Protein 3H4Q (pdb70)

InterPro domains:
  IPR000182 GNAT domain [PF00583] (25-141)
  IPR000182 GNAT domain [PS51186] (1-168)
  IPR016181 Acyl-CoA N-acyltransferase [SSF55729] (2-165)

CATH classification: 3.40.630.30

B-factor: mean 53.65, std 10.16, range [27.11, 105.78]

Solvent-accessible surface area: 7653 Å² total

Foldseek 3Di:
DWAFDEVCLVLQVVQVVQLVVVVPCVSVVVNVQSVVSQKIFDDDPNHTFKMWGKDLDDDPCVVVFDDPDDNVREMETEAITGHPVCRCRRVVRVVVVLVVCVVVVHFKYKYKPNRYRVVVSCVCVVQDWDFSVMTITMDGSD

Sequence (142 aa):
GIRLGKSDLLDQILNLVEEAKELKYPLLEHHFEEDIAKDYLYVLEENDKIYGFIVVDQDQAEWYDDIDWPVNREGAFVIHRRLTGSKEYKGAATEELFNYVIDVVKARGAEVILTDTFALNKPAQGLFAKFGFHKVPFYAYYKNLK

Nearest PDB structures (foldseek):
  3h4q-assembly1_A  TM=1.007E+00  e=2.105E-30  Staphylococcus aureus subsp. aureus Mu50
  2oh1-assembly3_C  TM=7.517E-01  e=1.996E-08  Listeria monocytogenes serotype 4b str. F2365
  2pc1-assembly1_A  TM=8.131E-01  e=5.475E-07  Streptococcus agalactiae 2603V/R
  3bln-assembly1_A-2  TM=7.276E-01  e=3.064E-06  Bacillus cereus ATCC 10987
  3qb8-assembly2_B  TM=6.497E-01  e=1.231E-05  Paramecium bursaria Chlorella virus 1

Radius of gyration: 14.59 Å; Cα contacts (8 Å, |Δi|>4): 229; chains: 1; bounding box: 38×43×33 Å

Organism: Staphylococcus aureus (strain Mu50 / ATCC 700699) (NCBI:txid158878)

Secondary structure (DSSP, 8-state):
--EE----HHHHHHHHHHHHH----HHHHHHHHHHTT-EEEEEETTEEEEEEEEESPPPGGGGGS--SS--TT-EEEEEEE--SS-TTHHHHHHHHHHHHHHHTT--EEEEEGGGS-GGGTHHHHHTT-EE----EEEEE--

Structure (mmCIF, N/CA/C/O backbone):
data_3H4Q
#
_entry.id   3H4Q
#
_cell.length_a   84.489
_cell.length_b   84.489
_cell.length_c   69.685
_cell.angle_alpha   90.000
_cell.angle_beta   90.000
_cell.angle_gamma   120.000
#
_symmetry.space_group_name_H-M   'P 31 2 1'
#
loop_
_entity.id
_entity.type
_entity.pdbx_description
1 polymer 'putative acetyltransferase'
2 non-polymer 'UNKNOWN LIGAND'
3 non-polymer 3,6,9,12,15,18-HEXAOXAICOSANE-1,20-DIOL
4 water water
#
loop_
_atom_site.group_PDB
_atom_site.id
_atom_site.type_symbol
_atom_site.label_atom_id
_atom_site.label_alt_id
_atom_site.label_comp_id
_atom_site.label_asym_id
_atom_site.label_entity_id
_atom_site.label_seq_id
_atom_site.pdbx_PDB_ins_code
_atom_site.Cartn_x
_atom_site.Cartn_y
_atom_site.Cartn_z
_atom_site.occupancy
_atom_site.B_iso_or_equiv
_atom_site.auth_seq_id
_atom_site.auth_comp_id
_atom_site.auth_asym_id
_atom_site.auth_atom_id
_atom_site.pdbx_PDB_model_num
ATOM 1 N N . GLY A 1 19 ? 60.105 37.226 1.650 1.00 77.29 0 GLY A N 1
ATOM 2 C CA . GLY A 1 19 ? 60.160 38.694 1.903 1.00 77.39 0 GLY A CA 1
ATOM 3 C C . GLY A 1 19 ? 59.656 39.026 3.293 1.00 76.31 0 GLY A C 1
ATOM 4 O O . GLY A 1 19 ? 60.405 39.569 4.113 1.00 79.87 0 GLY A O 1
ATOM 21 N N . ILE A 1 21 ? 58.396 36.703 5.433 1.00 59.18 2 ILE A N 1
ATOM 22 C CA . ILE A 1 21 ? 58.422 35.494 6.158 1.00 52.43 2 ILE A CA 1
ATOM 23 C C . ILE A 1 21 ? 59.504 35.846 7.193 1.00 50.18 2 ILE A C 1
ATOM 24 O O . ILE A 1 21 ? 60.455 36.551 6.887 1.00 47.60 2 ILE A O 1
ATOM 29 N N . ARG A 1 22 ? 59.303 35.502 8.457 1.00 48.25 3 ARG A N 1
ATOM 30 C CA . ARG A 1 22 ? 60.340 35.758 9.431 1.00 45.34 3 ARG A CA 1
ATOM 31 C C . ARG A 1 22 ? 60.226 34.701 10.486 1.00 47.73 3 ARG A C 1
ATOM 32 O O . ARG A 1 22 ? 59.265 33.953 10.479 1.00 50.26 3 ARG A O 1
ATOM 40 N N . LEU A 1 23 ? 61.192 34.627 11.394 1.00 48.26 4 LEU A N 1
ATOM 41 C CA . LEU A 1 23 ? 61.059 33.691 12.493 1.00 48.97 4 LEU A CA 1
ATOM 42 C C . LEU A 1 23 ? 59.929 34.176 13.409 1.00 50.40 4 LEU A C 1
ATOM 43 O O . LEU A 1 23 ? 59.767 35.393 13.656 1.00 47.59 4 LEU A O 1
ATOM 48 N N . GLY A 1 24 ? 59.195 33.207 13.945 1.00 50.86 5 GLY A N 1
ATOM 49 C CA . GLY A 1 24 ? 58.147 33.477 14.898 1.00 50.59 5 GLY A CA 1
ATOM 50 C C . GLY A 1 24 ? 58.794 33.832 16.213 1.00 50.90 5 GLY A C 1
ATOM 51 O O . GLY A 1 24 ? 59.912 33.432 16.492 1.00 54.22 5 GLY A O 1
ATOM 52 N N . LYS A 1 25 ? 58.074 34.593 17.013 1.00 51.23 6 LYS A N 1
ATOM 53 C CA . LYS A 1 25 ? 58.527 35.025 18.297 1.00 53.27 6 LYS A CA 1
ATOM 54 C C . LYS A 1 25 ? 57.436 34.664 19.294 1.00 52.30 6 LYS A C 1
ATOM 55 O O . LYS A 1 25 ? 56.327 34.283 18.919 1.00 53.91 6 LYS A O 1
ATOM 69 N N . SER A 1 27 ? 55.739 36.597 21.055 1.00 47.73 8 SER A N 1
ATOM 70 C CA . SER A 1 27 ? 54.620 37.526 20.887 1.00 46.62 8 SER A CA 1
ATOM 71 C C . SER A 1 27 ? 53.667 37.137 19.753 1.00 44.88 8 SER A C 1
ATOM 72 O O . SER A 1 27 ? 52.607 37.726 19.619 1.00 44.29 8 SER A O 1
ATOM 75 N N . ASP A 1 28 ? 54.064 36.186 18.909 1.00 43.48 9 ASP A N 1
ATOM 76 C CA . ASP A 1 28 ? 53.200 35.682 17.847 1.00 43.07 9 ASP A CA 1
ATOM 77 C C . ASP A 1 28 ? 52.361 34.449 18.258 1.00 43.04 9 ASP A C 1
ATOM 78 O O . ASP A 1 28 ? 51.506 34.009 17.469 1.00 43.48 9 ASP A O 1
ATOM 83 N N . LEU A 1 29 ? 52.585 33.921 19.470 1.00 40.95 10 LEU A N 1
ATOM 84 C CA A LEU A 1 29 ? 51.951 32.678 19.919 0.50 40.25 10 LEU A CA 1
ATOM 85 C CA B LEU A 1 29 ? 51.939 32.668 19.890 0.50 41.72 10 LEU A CA 1
ATOM 86 C C . LEU A 1 29 ? 50.423 32.662 19.867 1.00 40.53 10 LEU A C 1
ATOM 87 O O . LEU A 1 29 ? 49.823 31.709 19.389 1.00 42.17 10 LEU A O 1
ATOM 96 N N . ASP A 1 30 ? 49.800 33.707 20.367 1.00 40.38 11 ASP A N 1
ATOM 97 C CA . ASP A 1 30 ? 48.350 33.754 20.342 1.00 40.44 11 ASP A CA 1
ATOM 98 C C . ASP A 1 30 ? 47.822 33.629 18.905 1.00 41.19 11 ASP A C 1
ATOM 99 O O . ASP A 1 30 ? 46.860 32.927 18.670 1.00 40.85 11 ASP A O 1
ATOM 104 N N . GLN A 1 31 ? 48.477 34.262 17.939 1.00 42.89 12 GLN A N 1
ATOM 105 C CA . GLN A 1 31 ? 48.033 34.148 16.558 1.00 44.06 12 GLN A CA 1
ATOM 106 C C . GLN A 1 31 ? 48.326 32.748 16.024 1.00 45.19 12 GLN A C 1
ATOM 107 O O . GLN A 1 31 ? 47.492 32.145 15.357 1.00 45.50 12 GLN A O 1
ATOM 113 N N . ILE A 1 32 ? 49.495 32.218 16.353 1.00 46.03 13 ILE A N 1
ATOM 114 C CA . ILE A 1 32 ? 49.847 30.866 15.927 1.00 45.60 13 ILE A CA 1
ATOM 115 C C . ILE A 1 32 ? 48.783 29.871 16.427 1.00 44.81 13 ILE A C 1
ATOM 116 O O . ILE A 1 32 ? 48.248 29.074 15.652 1.00 40.26 13 ILE A O 1
ATOM 121 N N . LEU A 1 33 ? 48.454 29.956 17.717 1.00 43.96 14 LEU A N 1
ATOM 122 C CA . LEU A 1 33 ? 47.447 29.073 18.289 1.00 43.77 14 LEU A CA 1
ATOM 123 C C . LEU A 1 33 ? 46.084 29.235 17.620 1.00 43.72 14 LEU A C 1
ATOM 124 O O . LEU A 1 33 ? 45.422 28.242 17.326 1.00 45.32 14 LEU A O 1
ATOM 129 N N . ASN A 1 34 ? 45.673 30.470 17.356 1.00 41.90 15 ASN A N 1
ATOM 130 C CA . ASN A 1 34 ? 44.385 30.701 16.714 1.00 40.65 15 ASN A CA 1
ATOM 131 C C . ASN A 1 34 ? 44.353 30.134 15.282 1.00 40.36 15 ASN A C 1
ATOM 132 O O . ASN A 1 34 ? 43.308 29.754 14.802 1.00 39.29 15 ASN A O 1
ATOM 137 N N . LEU A 1 35 ? 45.492 30.069 14.601 1.00 42.04 16 LEU A N 1
ATOM 138 C CA . LEU A 1 35 ? 45.527 29.448 13.266 1.00 42.96 16 LEU A CA 1
ATOM 139 C C . LEU A 1 35 ? 45.314 27.930 13.383 1.00 45.76 16 LEU A C 1
ATOM 140 O O . LEU A 1 35 ? 44.617 27.328 12.564 1.00 44.01 16 LEU A O 1
ATOM 145 N N . VAL A 1 36 ? 45.921 27.328 14.404 1.00 49.11 17 VAL A N 1
ATOM 146 C CA . VAL A 1 36 ? 45.741 25.909 14.668 1.00 50.76 17 VAL A CA 1
ATOM 147 C C . VAL A 1 36 ? 44.269 25.616 14.936 1.00 52.00 17 VAL A C 1
ATOM 148 O O . VAL A 1 36 ? 43.685 24.762 14.277 1.00 53.76 17 VAL A O 1
ATOM 152 N N . GLU A 1 37 ? 43.667 26.341 15.871 1.00 52.66 18 GLU A N 1
ATOM 153 C CA . GLU A 1 37 ? 42.263 26.130 16.193 1.00 55.12 18 GLU A CA 1
ATOM 154 C C . GLU A 1 37 ? 41.337 26.418 15.005 1.00 57.06 18 GLU A C 1
ATOM 155 O O . GLU A 1 37 ? 40.282 25.792 14.874 1.00 58.49 18 GLU A O 1
ATOM 158 N N . GLU A 1 38 ? 41.717 27.359 14.149 1.00 59.45 19 GLU A N 1
ATOM 159 C CA . GLU A 1 38 ? 40.939 27.668 12.953 1.00 61.11 19 GLU A CA 1
ATOM 160 C C . GLU A 1 38 ? 40.972 26.438 12.028 1.00 62.07 19 GLU A C 1
ATOM 161 O O . GLU A 1 38 ? 39.939 26.048 11.463 1.00 63.41 19 GLU A O 1
ATOM 167 N N . ALA A 1 39 ? 42.147 25.817 11.913 1.00 61.89 20 ALA A N 1
ATOM 168 C CA . ALA A 1 39 ? 42.330 24.594 11.131 1.00 62.57 20 ALA A CA 1
ATOM 169 C C . ALA A 1 39 ? 41.464 23.457 11.681 1.00 64.68 20 ALA A C 1
ATOM 170 O O . ALA A 1 39 ? 40.753 22.786 10.928 1.00 64.76 20 ALA A O 1
ATOM 172 N N . LYS A 1 40 ? 41.532 23.250 12.995 1.00 66.62 21 LYS A N 1
ATOM 173 C CA . LYS A 1 40 ? 40.731 22.228 13.662 1.00 68.70 21 LYS A CA 1
ATOM 174 C C . LYS A 1 40 ? 39.224 22.435 13.418 1.00 69.82 21 LYS A C 1
ATOM 175 O O . LYS A 1 40 ? 38.511 21.476 13.108 1.00 69.75 21 LYS A O 1
ATOM 179 N N . GLU A 1 41 ? 38.750 23.679 13.543 1.00 71.73 22 GLU A N 1
ATOM 180 C CA . GLU A 1 41 ? 37.330 23.999 13.325 1.00 73.07 22 GLU A CA 1
ATOM 181 C C . GLU A 1 41 ? 36.884 23.717 11.885 1.00 77.19 22 GLU A C 1
ATOM 182 O O . GLU A 1 41 ? 35.717 23.416 11.651 1.00 77.28 22 GLU A O 1
ATOM 185 N N . LEU A 1 42 ? 37.808 23.816 10.931 1.00 82.24 23 LEU A N 1
ATOM 186 C CA . LEU A 1 42 ? 37.516 23.506 9.527 1.00 85.99 23 LEU A CA 1
ATOM 187 C C . LEU A 1 42 ? 37.318 21.988 9.366 1.00 88.12 23 LEU A C 1
ATOM 188 O O . LEU A 1 42 ? 36.519 21.552 8.539 1.00 88.79 23 LEU A O 1
ATOM 201 N N . LYS A 1 44 ? 35.989 19.807 11.607 1.00 90.09 25 LYS A N 1
ATOM 202 C CA . LYS A 1 44 ? 35.102 19.353 12.685 1.00 89.77 25 LYS A CA 1
ATOM 203 C C . LYS A 1 44 ? 33.780 20.111 12.674 1.00 88.66 25 LYS A C 1
ATOM 204 O O . LYS A 1 44 ? 32.989 19.984 11.744 1.00 87.71 25 LYS A O 1
ATOM 206 N N . TYR A 1 55 ? 46.429 21.797 24.630 1.00 86.33 36 TYR A N 1
ATOM 207 C CA . TYR A 1 55 ? 47.010 21.257 25.856 1.00 85.63 36 TYR A CA 1
ATOM 208 C C . TYR A 1 55 ? 48.534 21.130 25.753 1.00 86.07 36 TYR A C 1
ATOM 209 O O . TYR A 1 55 ? 49.263 21.951 26.317 1.00 86.87 36 TYR A O 1
ATOM 210 N N . PRO A 1 56 ? 49.015 20.110 25.009 1.00 84.88 37 PRO A N 1
ATOM 211 C CA . PRO A 1 56 ? 50.446 19.833 24.858 1.00 83.25 37 PRO A CA 1
ATOM 212 C C . PRO A 1 56 ? 51.140 20.587 23.721 1.00 80.32 37 PRO A C 1
ATOM 213 O O . PRO A 1 56 ? 52.369 20.699 23.730 1.00 80.49 37 PRO A O 1
ATOM 217 N N . LEU A 1 57 ? 50.378 21.085 22.751 1.00 76.81 38 LEU A N 1
ATOM 218 C CA . LEU A 1 57 ? 50.979 21.766 21.607 1.00 74.87 38 LEU A CA 1
ATOM 219 C C . LEU A 1 57 ? 51.517 23.171 21.936 1.00 71.70 38 LEU A C 1
ATOM 220 O O . LEU A 1 57 ? 52.423 23.646 21.265 1.00 71.14 38 LEU A O 1
ATOM 225 N N . LEU A 1 58 ? 50.978 23.825 22.960 1.00 68.52 39 LEU A N 1
ATOM 226 C CA . LEU A 1 58 ? 51.472 25.145 23.350 1.00 65.87 39 LEU A CA 1
ATOM 227 C C . LEU A 1 58 ? 52.934 24.992 23.787 1.00 63.94 39 LEU A C 1
ATOM 228 O O . LEU A 1 58 ? 53.805 25.760 23.352 1.00 62.72 39 LEU A O 1
ATOM 233 N N . GLU A 1 59 ? 53.180 23.996 24.646 1.00 61.45 40 GLU A N 1
ATOM 234 C CA . GLU A 1 59 ? 54.522 23.671 25.130 1.00 58.25 40 GLU A CA 1
ATOM 235 C C . GLU A 1 59 ? 55.489 23.374 23.968 1.00 58.15 40 GLU A C 1
ATOM 236 O O . GLU A 1 59 ? 56.619 23.862 23.981 1.00 58.32 40 GLU A O 1
ATOM 238 N N . HIS A 1 60 ? 55.051 22.604 22.967 1.00 56.59 41 HIS A N 1
ATOM 239 C CA A HIS A 1 60 ? 55.914 22.270 21.836 0.50 56.69 41 HIS A CA 1
ATOM 240 C CA B HIS A 1 60 ? 55.912 22.275 21.832 0.50 56.30 41 HIS A CA 1
ATOM 241 C C . HIS A 1 60 ? 56.160 23.485 20.924 1.00 56.02 41 HIS A C 1
ATOM 242 O O . HIS A 1 60 ? 57.227 23.576 20.311 1.00 56.28 41 HIS A O 1
ATOM 255 N N . PHE A 1 61 ? 55.180 24.401 20.814 1.00 54.08 42 PHE A N 1
ATOM 256 C CA . PHE A 1 61 ? 55.355 25.611 19.977 1.00 54.14 42 PHE A CA 1
ATOM 257 C C . PHE A 1 61 ? 56.355 26.537 20.640 1.00 52.19 42 PHE A C 1
ATOM 258 O O . PHE A 1 61 ? 57.196 27.116 19.965 1.00 49.70 42 PHE A O 1
ATOM 266 N N . GLU A 1 62 ? 56.234 26.699 21.952 1.00 51.59 43 GLU A N 1
ATOM 267 C CA . GLU A 1 62 ? 57.178 27.522 22.700 1.00 53.74 43 GLU A CA 1
ATOM 268 C C . GLU A 1 62 ? 58.604 27.027 22.478 1.00 53.87 43 GLU A C 1
ATOM 269 O O . GLU A 1 62 ? 59.519 27.823 22.311 1.00 54.14 43 GLU A O 1
ATOM 275 N N . GLU A 1 63 ? 58.780 25.711 22.476 1.00 54.23 44 GLU A N 1
ATOM 276 C CA . GLU A 1 63 ? 60.087 25.110 22.245 1.00 54.53 44 GLU A CA 1
ATOM 277 C C . GLU A 1 63 ? 60.576 25.376 20.836 1.00 51.76 44 GLU A C 1
ATOM 278 O O . GLU A 1 63 ? 61.735 25.711 20.652 1.00 51.72 44 GLU A O 1
ATOM 284 N N . ASP A 1 64 ? 59.695 25.245 19.852 1.00 49.46 45 ASP A N 1
ATOM 285 C CA . ASP A 1 64 ? 60.079 25.506 18.469 1.00 49.94 45 ASP A CA 1
ATOM 286 C C . ASP A 1 64 ? 60.559 26.950 18.299 1.00 50.53 45 ASP A C 1
ATOM 287 O O . ASP A 1 64 ? 61.538 27.214 17.598 1.00 53.05 45 ASP A O 1
ATOM 292 N N . ILE A 1 65 ? 59.849 27.877 18.930 1.00 50.42 46 ILE A N 1
ATOM 293 C CA . ILE A 1 65 ? 60.184 29.291 18.895 1.00 49.57 46 ILE A CA 1
ATOM 294 C C . ILE A 1 65 ? 61.498 29.572 19.622 1.00 47.66 46 ILE A C 1
ATOM 295 O O . ILE A 1 65 ? 62.310 30.383 19.165 1.00 49.37 46 ILE A O 1
ATOM 300 N N . ALA A 1 66 ? 61.739 28.877 20.727 1.00 44.27 47 ALA A N 1
ATOM 301 C CA . ALA A 1 66 ? 62.977 29.078 21.493 1.00 42.42 47 ALA A CA 1
ATOM 302 C C . ALA A 1 66 ? 64.181 28.598 20.691 1.00 41.69 47 ALA A C 1
ATOM 303 O O . ALA A 1 66 ? 65.292 29.102 20.877 1.00 44.32 47 ALA A O 1
ATOM 305 N N . LYS A 1 67 ? 63.954 27.620 19.822 1.00 39.48 48 LYS A N 1
ATOM 306 C CA . LYS A 1 67 ? 64.994 27.050 19.003 1.00 42.38 48 LYS A CA 1
ATOM 307 C C . LYS A 1 67 ? 65.056 27.697 17.617 1.00 41.86 48 LYS A C 1
ATOM 308 O O . LYS A 1 67 ? 65.802 27.249 16.778 1.00 41.64 48 LYS A O 1
ATOM 314 N N . ASP A 1 68 ? 64.287 28.749 17.372 1.00 40.76 49 ASP A N 1
ATOM 315 C CA . ASP A 1 68 ? 64.226 29.357 16.048 1.00 41.50 49 ASP A CA 1
ATOM 316 C C . ASP A 1 68 ? 64.000 28.323 14.955 1.00 42.76 49 ASP A C 1
ATOM 317 O O . ASP A 1 68 ? 64.731 28.284 13.965 1.00 44.00 49 ASP A O 1
ATOM 322 N N . TYR A 1 69 ? 62.994 27.478 15.140 1.00 45.21 50 TYR A N 1
ATOM 323 C CA . TYR A 1 69 ? 62.634 26.494 14.117 1.00 46.15 50 TYR A CA 1
ATOM 324 C C . TYR A 1 69 ? 61.291 26.823 13.477 1.00 46.57 50 TYR A C 1
ATOM 325 O O . TYR A 1 69 ? 60.832 26.071 12.604 1.00 46.54 50 TYR A O 1
ATOM 334 N N . LEU A 1 70 ? 60.654 27.918 13.898 1.00 45.38 51 LEU A N 1
ATOM 335 C CA . LEU A 1 70 ? 59.321 28.251 13.408 1.00 45.59 51 LEU A CA 1
ATOM 336 C C . LEU A 1 70 ? 59.336 29.568 12.656 1.00 44.73 51 LEU A C 1
ATOM 337 O O . LEU A 1 70 ? 59.846 30.549 13.150 1.00 45.68 51 LEU A O 1
ATOM 342 N N . TYR A 1 71 ? 58.821 29.569 11.436 1.00 46.47 52 TYR A N 1
ATOM 343 C CA . TYR A 1 71 ? 58.699 30.793 10.642 1.00 46.21 52 TYR A CA 1
ATOM 344 C C . TYR A 1 71 ? 57.227 31.143 10.520 1.00 46.14 52 TYR A C 1
ATOM 345 O O . TYR A 1 71 ? 56.372 30.230 10.513 1.00 45.31 52 TYR A O 1
ATOM 354 N N . VAL A 1 72 ? 56.947 32.441 10.374 1.00 44.85 53 VAL A N 1
ATOM 355 C CA . VAL A 1 72 ? 55.595 32.963 10.184 1.00 45.33 53 VAL A CA 1
ATOM 356 C C . VAL A 1 72 ? 55.552 33.850 8.948 1.00 47.02 53 VAL A C 1
ATOM 357 O O . VAL A 1 72 ? 56.586 34.400 8.545 1.00 48.08 53 VAL A O 1
ATOM 361 N N . LEU A 1 73 ? 54.377 33.951 8.317 1.00 46.76 54 LEU A N 1
ATOM 362 C CA . LEU A 1 73 ? 54.187 34.880 7.193 1.00 46.30 54 LEU A CA 1
ATOM 363 C C . LEU A 1 73 ? 53.271 35.934 7.797 1.00 47.13 54 LEU A C 1
ATOM 364 O O . LEU A 1 73 ? 52.212 35.611 8.333 1.00 47.23 54 LEU A O 1
ATOM 369 N N . GLU A 1 74 ? 53.704 37.182 7.740 1.00 49.33 55 GLU A N 1
ATOM 370 C CA . GLU A 1 74 ? 53.028 38.275 8.406 1.00 51.65 55 GLU A CA 1
ATOM 371 C C . GLU A 1 74 ? 52.910 39.519 7.536 1.00 54.86 55 GLU A C 1
ATOM 372 O O . GLU A 1 74 ? 53.895 39.936 6.954 1.00 55.63 55 GLU A O 1
ATOM 378 N N . GLU A 1 75 ? 51.716 40.111 7.463 1.00 58.16 56 GLU A N 1
ATOM 379 C CA . GLU A 1 75 ? 51.510 41.418 6.818 1.00 60.02 56 GLU A CA 1
ATOM 380 C C . GLU A 1 75 ? 50.807 42.251 7.886 1.00 61.77 56 GLU A C 1
ATOM 381 O O . GLU A 1 75 ? 49.992 41.712 8.645 1.00 62.16 56 GLU A O 1
ATOM 384 N N . ASN A 1 76 ? 51.120 43.547 7.951 1.00 62.99 57 ASN A N 1
ATOM 385 C CA . ASN A 1 76 ? 50.606 44.418 9.022 1.00 63.03 57 ASN A CA 1
ATOM 386 C C . ASN A 1 76 ? 51.117 43.694 10.252 1.00 62.59 57 ASN A C 1
ATOM 387 O O . ASN A 1 76 ? 52.182 43.086 10.176 1.00 64.86 57 ASN A O 1
ATOM 389 N N . ASP A 1 77 ? 50.408 43.703 11.372 1.00 60.85 58 ASP A N 1
ATOM 390 C CA . ASP A 1 77 ? 50.889 42.892 12.498 1.00 58.86 58 ASP A CA 1
ATOM 391 C C . ASP A 1 77 ? 50.322 41.448 12.446 1.00 57.72 58 ASP A C 1
ATOM 392 O O . ASP A 1 77 ? 50.680 40.620 13.287 1.00 57.31 58 ASP A O 1
ATOM 394 N N . LYS A 1 78 ? 49.508 41.142 11.425 1.00 54.49 59 LYS A N 1
ATOM 395 C CA . LYS A 1 78 ? 48.786 39.875 11.317 1.00 53.05 59 LYS A CA 1
ATOM 396 C C . LYS A 1 78 ? 49.535 38.680 10.710 1.00 51.05 59 LYS A C 1
ATOM 397 O O . LYS A 1 78 ? 50.119 38.778 9.632 1.00 51.23 59 LYS A O 1
ATOM 400 N N . ILE A 1 79 ? 49.450 37.538 11.396 1.00 46.57 60 ILE A N 1
ATOM 401 C CA . ILE A 1 79 ? 50.057 36.295 10.961 1.00 43.36 60 ILE A CA 1
ATOM 402 C C . ILE A 1 79 ? 49.084 35.458 10.117 1.00 43.25 60 ILE A C 1
ATOM 403 O O . ILE A 1 79 ? 47.990 35.145 10.558 1.00 44.62 60 ILE A O 1
ATOM 408 N N . TYR A 1 80 ? 49.490 35.112 8.897 1.00 43.03 61 TYR A N 1
ATOM 409 C CA . TYR A 1 80 ? 48.640 34.392 7.941 1.00 42.12 61 TYR A CA 1
ATOM 410 C C . TYR A 1 80 ? 49.020 32.935 7.730 1.00 42.57 61 TYR A C 1
ATOM 411 O O . TYR A 1 80 ? 48.347 32.226 6.973 1.00 43.38 61 TYR A O 1
ATOM 420 N N . GLY A 1 81 ? 50.093 32.495 8.383 1.00 42.03 62 GLY A N 1
ATOM 421 C CA . GLY A 1 81 ? 50.491 31.100 8.364 1.00 41.74 62 GLY A CA 1
ATOM 422 C C . GLY A 1 81 ? 51.809 30.883 9.076 1.00 42.54 62 GLY A C 1
ATOM 423 O O . GLY A 1 81 ? 52.519 31.847 9.371 1.00 46.44 62 GLY A O 1
ATOM 424 N N . PHE A 1 82 ? 52.138 29.630 9.378 1.00 42.85 63 PHE A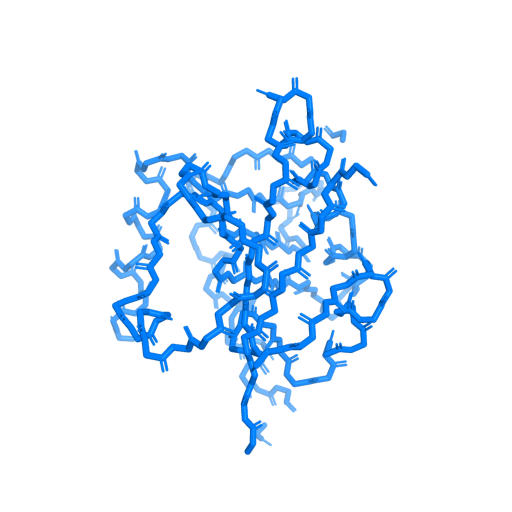 N 1
ATOM 425 C CA . PHE A 1 82 ? 53.446 29.305 9.946 1.00 45.51 63 PHE A CA 1
ATOM 426 C C . PHE A 1 82 ? 53.932 27.941 9.470 1.00 46.34 63 PHE A C 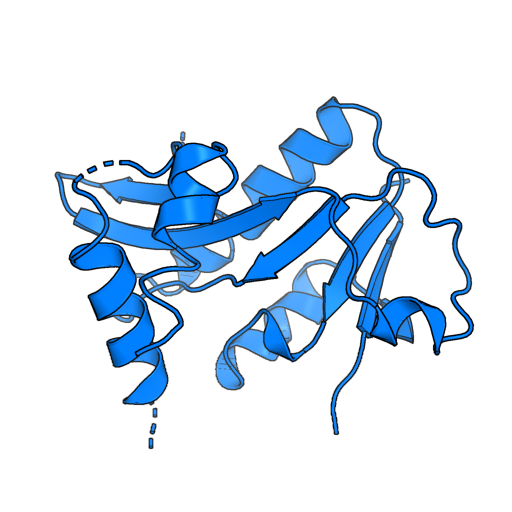1
ATOM 427 O O . PHE A 1 82 ? 53.164 27.163 8.919 1.00 47.94 63 PHE A O 1
ATOM 435 N N . ILE A 1 83 ? 55.205 27.669 9.717 1.00 46.88 64 ILE A N 1
ATOM 436 C CA . ILE A 1 83 ? 55.840 26.424 9.332 1.00 47.14 64 ILE A CA 1
ATOM 437 C C . ILE A 1 83 ? 56.933 26.132 10.352 1.00 49.11 64 ILE A C 1
ATOM 438 O O . ILE A 1 83 ? 57.589 27.051 10.845 1.00 49.23 64 ILE A O 1
ATOM 443 N N . VAL A 1 84 ? 57.102 24.857 10.695 1.00 50.32 65 VAL A N 1
ATOM 444 C CA . VAL A 1 84 ? 58.127 24.410 11.637 1.00 47.82 65 VAL A CA 1
ATOM 445 C C . VAL A 1 84 ? 59.046 23.466 10.875 1.00 49.68 65 VAL A C 1
ATOM 446 O O . VAL A 1 84 ? 58.571 22.497 10.292 1.00 52.85 65 VAL A O 1
ATOM 450 N N . VAL A 1 85 ? 60.343 23.758 10.849 1.00 49.04 66 VAL A N 1
ATOM 451 C CA . VAL A 1 85 ? 61.321 22.937 10.137 1.00 48.60 66 VAL A CA 1
ATOM 452 C C . VAL A 1 85 ? 62.609 22.823 10.947 1.00 51.38 66 VAL A C 1
ATOM 453 O O . VAL A 1 85 ? 63.045 23.790 11.587 1.00 53.59 66 VAL A O 1
ATOM 457 N N . ASP A 1 86 ? 63.189 21.626 10.945 1.00 51.87 67 ASP A N 1
ATOM 458 C CA . ASP A 1 86 ? 64.426 21.331 11.659 1.00 52.55 67 ASP A CA 1
ATOM 459 C C . ASP A 1 86 ? 64.967 19.989 11.143 1.00 52.78 67 ASP A C 1
ATOM 460 O O . ASP A 1 86 ? 64.516 19.505 10.100 1.00 52.97 67 ASP A O 1
ATOM 465 N N . GLN A 1 87 ? 65.927 19.404 11.855 1.00 52.51 68 GLN A N 1
ATOM 466 C CA . GLN A 1 87 ? 66.535 18.134 11.453 1.00 51.77 68 GLN A CA 1
ATOM 467 C C . GLN A 1 87 ? 66.244 16.980 12.424 1.00 51.58 68 GLN A C 1
ATOM 468 O O . GLN A 1 87 ? 66.876 15.912 12.338 1.00 49.67 68 GLN A O 1
ATOM 474 N N . ASP A 1 88 ? 65.281 17.190 13.321 1.00 51.66 69 ASP A N 1
ATOM 475 C CA . ASP A 1 88 ? 64.838 16.153 14.242 1.00 52.80 69 ASP A CA 1
ATOM 476 C C . ASP A 1 88 ? 63.861 15.263 13.466 1.00 52.93 69 ASP A C 1
ATOM 477 O O . ASP A 1 88 ? 62.861 15.747 12.956 1.00 52.09 69 ASP A O 1
ATOM 482 N N . GLN A 1 89 ? 64.173 13.978 13.342 1.00 53.42 70 GLN A N 1
ATOM 483 C CA . GLN A 1 89 ? 63.330 13.037 12.618 1.00 54.01 70 GLN A CA 1
ATOM 484 C C . GLN A 1 89 ? 62.532 12.165 13.596 1.00 54.79 70 GLN A C 1
ATOM 485 O O . GLN A 1 89 ? 63.043 11.783 14.649 1.00 54.52 70 GLN A O 1
ATOM 491 N N . ALA A 1 90 ? 61.289 11.851 13.233 1.00 55.07 71 ALA A N 1
ATOM 492 C CA . ALA A 1 90 ? 60.400 11.044 14.066 1.00 54.26 71 ALA A CA 1
ATOM 493 C C . ALA A 1 90 ? 60.981 9.661 14.274 1.00 55.70 71 ALA A C 1
ATOM 494 O O . ALA A 1 90 ? 61.491 9.063 13.326 1.00 56.53 71 ALA A O 1
ATOM 496 N N . GLU A 1 91 ? 60.898 9.157 15.509 1.00 55.72 72 GLU A N 1
ATOM 497 C CA . GLU A 1 91 ? 61.398 7.827 15.835 1.00 55.68 72 GLU A CA 1
ATOM 498 C C . GLU A 1 91 ? 60.799 6.804 14.885 1.00 56.26 72 GLU A C 1
ATOM 499 O O . GLU A 1 91 ? 61.494 5.893 14.455 1.00 57.89 72 GLU A O 1
ATOM 501 N N . TRP A 1 92 ? 59.525 6.969 14.530 1.00 55.98 73 TRP A N 1
ATOM 502 C CA . TRP A 1 92 ? 58.864 6.016 13.635 1.00 55.86 73 TRP A CA 1
ATOM 503 C C . TRP A 1 92 ? 59.358 6.052 12.188 1.00 56.38 73 TRP A C 1
ATOM 504 O O . TRP A 1 92 ? 59.086 5.113 11.434 1.00 57.10 73 TRP A O 1
ATOM 515 N N . TYR A 1 93 ? 60.048 7.123 11.787 1.00 56.14 74 TYR A N 1
ATOM 516 C CA . TYR A 1 93 ? 60.652 7.181 10.447 1.00 55.98 74 TYR A CA 1
ATOM 517 C C . TYR A 1 93 ? 61.580 5.967 10.292 1.00 55.91 74 TYR A C 1
ATOM 518 O O . TYR A 1 93 ? 61.615 5.347 9.232 1.00 56.21 74 TYR A O 1
ATOM 527 N N . ASP A 1 94 ? 62.281 5.592 11.364 1.00 55.39 75 ASP A N 1
ATOM 528 C CA . ASP A 1 94 ? 63.154 4.411 11.342 1.00 56.76 75 ASP A CA 1
ATOM 529 C C . ASP A 1 94 ? 62.437 3.102 10.954 1.00 56.98 75 ASP A C 1
ATOM 530 O O . ASP A 1 94 ? 63.104 2.125 10.614 1.00 57.75 75 ASP A O 1
ATOM 535 N N . ASP A 1 95 ? 61.102 3.076 11.023 1.00 57.04 76 ASP A N 1
ATOM 536 C CA . ASP A 1 95 ? 60.315 1.891 10.649 1.00 57.09 76 ASP A CA 1
ATOM 537 C C . ASP A 1 95 ? 60.026 1.788 9.138 1.00 56.50 76 ASP A C 1
ATOM 538 O O . ASP A 1 95 ? 59.420 0.814 8.709 1.00 57.34 76 ASP A O 1
ATOM 543 N N . ILE A 1 96 ? 60.457 2.765 8.340 1.00 55.22 77 ILE A N 1
ATOM 544 C CA . ILE A 1 96 ? 60.199 2.781 6.894 1.00 54.52 77 ILE A CA 1
ATOM 545 C C . ILE A 1 96 ? 61.458 2.466 6.083 1.00 53.39 77 ILE A C 1
ATOM 546 O O . ILE A 1 96 ? 62.564 2.843 6.467 1.00 52.74 77 ILE A O 1
ATOM 551 N N . ASP A 1 97 ? 61.281 1.768 4.965 1.00 53.22 78 ASP A N 1
ATOM 552 C CA . ASP A 1 97 ? 62.384 1.453 4.063 1.00 53.25 78 ASP A CA 1
ATOM 553 C C . ASP A 1 97 ? 62.502 2.627 3.094 1.00 52.53 78 ASP A C 1
ATOM 554 O O . ASP A 1 97 ? 61.908 2.605 2.021 1.00 54.04 78 ASP A O 1
ATOM 555 N N . TRP A 1 98 ? 63.258 3.651 3.473 1.00 50.74 79 TRP A N 1
ATOM 556 C CA . TRP A 1 98 ? 63.417 4.833 2.624 1.00 50.01 79 TRP A CA 1
ATOM 557 C C . TRP A 1 98 ? 64.341 4.559 1.439 1.00 50.07 79 TRP A C 1
ATOM 558 O O . TRP A 1 98 ? 65.325 3.838 1.583 1.00 50.54 79 TRP A O 1
ATOM 569 N N . PRO A 1 99 ? 64.036 5.143 0.265 1.00 49.93 80 PRO A N 1
ATOM 570 C CA . PRO A 1 99 ? 64.884 4.985 -0.909 1.00 50.22 80 PRO A CA 1
ATOM 571 C C . PRO A 1 99 ? 65.940 6.081 -1.045 1.00 50.65 80 PRO A C 1
ATOM 572 O O . PRO A 1 99 ? 66.587 6.175 -2.086 1.00 51.82 80 PRO A O 1
ATOM 576 N N . VAL A 1 100 ? 66.116 6.894 -0.007 1.00 50.65 81 VAL A N 1
ATOM 577 C CA . VAL A 1 100 ? 67.052 8.000 -0.049 1.00 50.90 81 VAL A CA 1
ATOM 578 C C . VAL A 1 100 ? 67.811 8.064 1.281 1.00 51.17 81 VAL A C 1
ATOM 579 O O . VAL A 1 100 ? 67.348 7.523 2.289 1.00 50.07 81 VAL A O 1
ATOM 583 N N . ASN A 1 101 ? 68.993 8.680 1.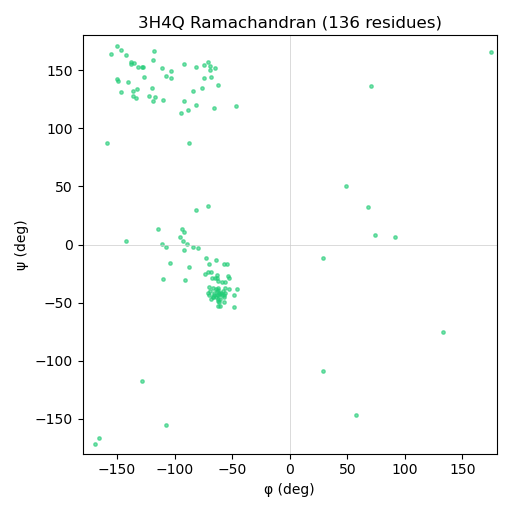271 1.00 52.39 82 ASN A N 1
ATOM 584 C CA . ASN A 1 101 ? 69.789 8.835 2.492 1.00 53.78 82 ASN A CA 1
ATOM 585 C C . ASN A 1 101 ? 69.190 9.955 3.347 1.00 53.12 82 ASN A C 1
ATOM 586 O O . ASN A 1 101 ? 68.857 11.026 2.840 1.00 51.46 82 ASN A O 1
ATOM 591 N N . ARG A 1 102 ? 69.065 9.690 4.643 1.00 52.82 83 ARG A N 1
ATOM 592 C CA . ARG A 1 102 ? 68.463 10.627 5.581 1.00 53.44 83 ARG A CA 1
ATOM 593 C C . ARG A 1 102 ? 69.449 11.368 6.474 1.00 51.98 83 ARG A C 1
ATOM 594 O O . ARG A 1 102 ? 69.063 12.362 7.105 1.00 49.84 83 ARG A O 1
ATOM 602 N N . GLU A 1 103 ? 70.688 10.881 6.560 1.00 50.81 84 GLU A N 1
ATOM 603 C CA . GLU A 1 103 ? 71.705 11.531 7.381 1.00 51.19 84 GLU A CA 1
ATOM 604 C C . GLU A 1 103 ? 71.682 13.034 7.097 1.00 51.65 84 GLU A C 1
ATOM 605 O O . GLU A 1 103 ? 71.834 13.443 5.950 1.00 53.51 84 GLU A O 1
ATOM 607 N N . GLY A 1 104 ? 71.415 13.843 8.119 1.00 49.87 85 GLY A N 1
ATOM 608 C CA . GLY A 1 104 ? 71.417 15.290 7.960 1.00 50.31 85 GLY A CA 1
ATOM 609 C C . GLY A 1 104 ? 70.246 15.929 7.224 1.00 51.00 85 GLY A C 1
ATOM 610 O O . GLY A 1 104 ? 70.264 17.129 6.947 1.00 51.59 85 GLY A O 1
ATOM 611 N N . ALA A 1 105 ? 69.214 15.157 6.920 1.00 51.79 86 ALA A N 1
ATOM 612 C CA . ALA A 1 105 ? 68.063 15.691 6.211 1.00 52.00 86 ALA A CA 1
ATOM 613 C C . ALA A 1 105 ? 67.257 16.661 7.084 1.00 51.76 86 ALA A C 1
ATOM 614 O O . ALA A 1 105 ? 67.306 16.584 8.316 1.00 51.91 86 ALA A O 1
ATOM 616 N N . PHE A 1 106 ? 66.555 17.581 6.421 1.00 51.02 87 PHE A N 1
ATOM 617 C CA . PHE A 1 106 ? 65.632 18.514 7.072 1.00 51.21 87 PHE A CA 1
ATOM 618 C C . PHE A 1 106 ? 64.220 17.910 7.075 1.00 52.19 87 PHE A C 1
ATOM 619 O O . PHE A 1 106 ? 63.891 17.068 6.234 1.00 50.92 87 PHE A O 1
ATOM 627 N N . VAL A 1 107 ? 63.401 18.345 8.032 1.00 52.33 88 VAL A N 1
ATOM 628 C CA . VAL A 1 107 ? 62.064 17.810 8.218 1.00 51.37 88 VAL A CA 1
ATOM 629 C C . VAL A 1 107 ? 61.062 18.931 8.460 1.00 52.64 88 VAL A C 1
ATOM 630 O O . VAL A 1 107 ? 61.273 19.771 9.345 1.00 50.33 88 VAL A O 1
ATOM 634 N N . ILE A 1 108 ? 59.982 18.943 7.682 1.00 51.20 89 ILE A N 1
ATOM 635 C CA . ILE A 1 108 ? 58.898 19.903 7.879 1.00 49.90 89 ILE A CA 1
ATOM 636 C C . ILE A 1 108 ? 57.884 19.189 8.749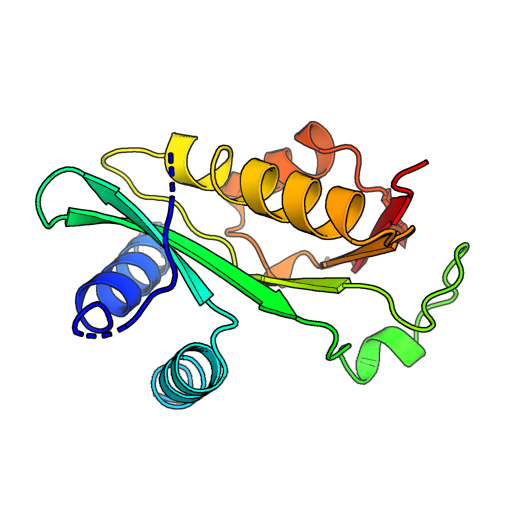 1.00 50.20 89 ILE A C 1
ATOM 637 O O . ILE A 1 108 ? 57.269 18.212 8.329 1.00 48.45 89 ILE A O 1
ATOM 642 N N . HIS A 1 109 ? 57.726 19.673 9.972 1.00 51.09 90 HIS A N 1
ATOM 643 C CA . HIS A 1 109 ? 56.855 19.030 10.935 1.00 49.10 90 HIS A CA 1
ATOM 644 C C . HIS A 1 109 ? 55.464 19.536 10.928 1.00 47.46 90 HIS A C 1
ATOM 645 O O . HIS A 1 109 ? 54.561 18.796 11.255 1.00 47.11 90 HIS A O 1
ATOM 652 N N . ARG A 1 110 ? 55.273 20.803 10.585 1.00 49.53 91 ARG A N 1
ATOM 653 C CA A ARG A 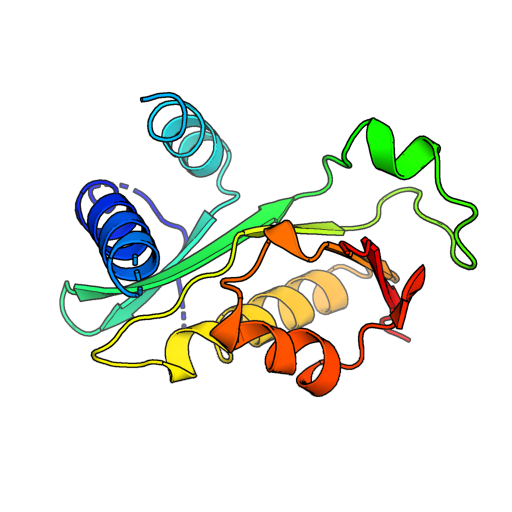1 110 ? 53.933 21.369 10.556 0.50 49.56 91 ARG A CA 1
ATOM 654 C CA B ARG A 1 110 ? 53.943 21.413 10.623 0.50 49.29 91 ARG A CA 1
ATOM 655 C C . ARG A 1 110 ? 53.906 22.578 9.637 1.00 49.20 91 ARG A C 1
ATOM 656 O O . ARG A 1 110 ? 54.873 23.308 9.541 1.00 52.08 91 ARG A O 1
ATOM 671 N N . LEU A 1 111 ? 52.796 22.744 8.925 1.00 49.49 92 LEU A N 1
ATOM 672 C CA . LEU A 1 111 ? 52.584 23.852 7.984 1.00 49.04 92 LEU A CA 1
ATOM 673 C C . LEU A 1 111 ? 51.099 24.217 8.018 1.00 50.14 92 LEU A C 1
ATOM 674 O O . LEU A 1 111 ? 50.247 23.340 7.946 1.00 50.58 92 LEU A O 1
ATOM 679 N N . THR A 1 112 ? 50.784 25.497 8.147 1.00 51.77 93 THR A N 1
ATOM 680 C CA . THR A 1 112 ? 49.394 25.939 8.141 1.00 53.11 93 THR A CA 1
ATOM 681 C C . THR A 1 112 ? 49.332 27.327 7.563 1.00 52.35 93 THR A C 1
ATOM 682 O O . THR A 1 112 ? 50.219 28.140 7.832 1.00 51.18 93 THR A O 1
ATOM 686 N N . GLY A 1 113 ? 48.293 27.564 6.762 1.00 52.51 94 GLY A N 1
ATOM 687 C CA . GLY A 1 113 ? 47.984 28.858 6.170 1.00 52.59 94 GLY A CA 1
ATOM 688 C C . GLY A 1 113 ? 46.763 29.381 6.905 1.00 53.03 94 GLY A C 1
ATOM 689 O O . GLY A 1 113 ? 46.518 28.992 8.055 1.00 54.52 94 GLY A O 1
ATOM 690 N N . SER A 1 114 ? 45.991 30.257 6.269 1.00 52.64 95 SER A N 1
ATOM 691 C CA . SER A 1 114 ? 44.821 30.837 6.928 1.00 54.11 95 SER A CA 1
ATOM 692 C C . SER A 1 114 ? 43.642 31.010 5.985 1.00 53.81 95 SER A C 1
ATOM 693 O O . SER A 1 114 ? 43.817 30.965 4.764 1.00 53.46 95 SER A O 1
ATOM 696 N N . LYS A 1 115 ? 42.450 31.196 6.569 1.00 53.02 96 LYS A N 1
ATOM 697 C CA . LYS A 1 115 ? 41.215 31.415 5.810 1.00 52.91 96 LYS A CA 1
ATOM 698 C C . LYS A 1 115 ? 41.347 32.690 4.989 1.00 53.11 96 LYS A C 1
ATOM 699 O O . LYS A 1 115 ? 40.949 32.736 3.828 1.00 52.92 96 LYS A O 1
ATOM 701 N N . GLU A 1 116 ? 41.921 33.716 5.610 1.00 54.50 97 GLU A N 1
ATOM 702 C CA . GLU A 1 116 ? 42.129 35.006 4.968 1.00 54.99 97 GLU A CA 1
ATOM 703 C C . GLU A 1 116 ? 43.179 34.949 3.850 1.00 54.05 97 GLU A C 1
ATOM 704 O O . GLU A 1 116 ? 43.155 35.770 2.948 1.00 53.72 97 GLU A O 1
ATOM 707 N N . TYR A 1 117 ? 44.080 33.973 3.890 1.00 56.18 98 TYR A N 1
ATOM 708 C CA . TYR A 1 117 ? 45.114 33.825 2.857 1.00 56.75 98 TYR A CA 1
ATOM 709 C C . TYR A 1 117 ? 45.669 32.379 2.844 1.00 57.37 98 TYR A C 1
ATOM 710 O O . TYR A 1 117 ? 46.642 32.058 3.525 1.00 58.05 98 TYR A O 1
ATOM 719 N N . LYS A 1 118 ? 45.010 31.504 2.079 1.00 58.21 99 LYS A N 1
ATOM 720 C CA . LYS A 1 118 ? 45.397 30.082 1.996 1.00 57.09 99 LYS A CA 1
ATOM 721 C C . LYS A 1 118 ? 46.786 29.924 1.381 1.00 56.19 99 LYS A C 1
ATOM 722 O O . LYS A 1 118 ? 47.570 29.057 1.834 1.00 53.37 99 LYS A O 1
ATOM 725 N N . GLY A 1 119 ? 47.071 30.774 0.374 1.00 53.78 100 GLY A N 1
ATOM 726 C CA . GLY A 1 119 ? 48.383 30.856 -0.293 1.00 53.27 100 GLY A CA 1
ATOM 727 C C . GLY A 1 119 ? 49.596 31.077 0.628 1.00 52.20 100 GLY A C 1
ATOM 728 O O . GLY A 1 119 ? 50.731 30.874 0.215 1.00 52.50 100 GLY A O 1
ATOM 729 N N . ALA A 1 120 ? 49.380 31.503 1.870 1.00 49.83 101 ALA A N 1
ATOM 730 C CA . ALA A 1 120 ? 50.476 31.655 2.791 1.00 50.32 101 ALA A CA 1
ATOM 731 C C . ALA A 1 120 ? 51.228 30.340 2.995 1.00 50.37 101 ALA A C 1
ATOM 732 O O . ALA A 1 120 ? 52.433 30.364 3.217 1.00 49.87 101 ALA A O 1
ATOM 734 N N . ALA A 1 121 ? 50.525 29.203 2.929 1.00 49.98 102 ALA A N 1
ATOM 735 C CA . ALA A 1 121 ? 51.154 27.888 3.123 1.00 49.54 102 ALA A CA 1
ATOM 736 C C . ALA A 1 121 ? 52.166 27.607 2.024 1.00 50.78 102 ALA A C 1
ATOM 737 O O . ALA A 1 121 ? 53.282 27.158 2.289 1.00 53.98 102 ALA A O 1
ATOM 739 N N . THR A 1 122 ? 51.765 27.887 0.796 1.00 49.64 103 THR A N 1
ATOM 740 C CA . THR A 1 122 ? 52.599 27.679 -0.360 1.00 48.74 103 THR A CA 1
ATOM 741 C C . THR A 1 122 ? 53.846 28.527 -0.294 1.00 51.01 103 THR A C 1
ATOM 742 O O . THR A 1 122 ? 54.930 28.030 -0.570 1.00 52.05 103 THR A O 1
ATOM 746 N N . GLU A 1 123 ? 53.717 29.791 0.092 1.00 52.46 104 GLU A N 1
ATOM 747 C CA A GLU A 1 123 ? 54.873 30.679 0.191 0.50 52.58 104 GLU A CA 1
ATOM 748 C CA B GLU A 1 123 ? 54.888 30.661 0.170 0.50 53.07 104 GLU A CA 1
ATOM 749 C C . GLU A 1 123 ? 55.853 30.219 1.266 1.00 53.32 104 GLU A C 1
ATOM 750 O O . GLU A 1 123 ? 57.058 30.269 1.084 1.00 55.49 104 GLU A O 1
ATOM 761 N N . LEU A 1 124 ? 55.329 29.780 2.396 1.00 53.39 105 LEU A N 1
ATOM 762 C CA . LEU A 1 124 ? 56.177 29.329 3.487 1.00 52.60 105 LEU A CA 1
ATOM 763 C C . LEU A 1 124 ? 56.936 28.050 3.120 1.00 53.44 105 LEU A C 1
ATOM 764 O O . LEU A 1 124 ? 58.147 27.924 3.356 1.00 49.92 105 LEU A O 1
ATOM 769 N N . PHE A 1 125 ? 56.211 27.107 2.523 1.00 54.89 106 PHE A N 1
ATOM 770 C CA . PHE A 1 125 ? 56.779 25.816 2.133 1.00 56.56 106 PHE A CA 1
ATOM 771 C C . PHE A 1 125 ? 57.926 26.093 1.165 1.00 56.99 106 PHE A C 1
ATOM 772 O O . PHE A 1 125 ? 59.025 25.537 1.250 1.00 56.28 106 PHE A O 1
ATOM 780 N N . ASN A 1 126 ? 57.655 27.006 0.260 1.00 56.48 107 ASN A N 1
ATOM 781 C CA . ASN A 1 126 ? 58.592 27.347 -0.751 1.00 56.11 107 ASN A CA 1
ATOM 782 C C . ASN A 1 126 ? 59.792 28.089 -0.215 1.00 56.33 107 ASN A C 1
ATOM 783 O O . ASN A 1 126 ? 60.903 27.918 -0.717 1.00 61.39 107 ASN A O 1
ATOM 788 N N . TYR A 1 127 ? 59.579 28.947 0.775 1.00 53.51 108 TYR A N 1
ATOM 789 C CA . TYR A 1 127 ? 60.680 29.709 1.351 1.00 49.13 108 TYR A CA 1
ATOM 790 C C . TYR A 1 127 ? 61.630 28.741 2.064 1.00 50.31 108 TYR A C 1
ATOM 791 O O . TYR A 1 127 ? 62.838 28.834 1.892 1.00 50.40 108 TYR A O 1
ATOM 800 N N . VAL A 1 128 ? 61.073 27.811 2.844 1.00 50.78 109 VAL A N 1
ATOM 801 C CA . VAL A 1 128 ? 61.866 26.825 3.566 1.00 50.83 109 VAL A CA 1
ATOM 802 C C . VAL A 1 128 ? 62.658 25.895 2.639 1.00 52.72 109 VAL A C 1
ATOM 803 O O . VAL A 1 128 ? 63.812 25.559 2.939 1.00 54.47 109 VAL A O 1
ATOM 807 N N . ILE A 1 129 ? 62.053 25.477 1.527 1.00 53.82 110 ILE A N 1
ATOM 808 C CA . ILE A 1 129 ? 62.737 24.591 0.569 1.00 53.50 110 ILE A CA 1
ATOM 809 C C . ILE A 1 129 ? 63.944 25.341 0.014 1.00 54.26 110 ILE A C 1
ATOM 810 O O . ILE A 1 129 ? 65.024 24.776 -0.083 1.00 55.35 110 ILE A O 1
ATOM 815 N N . ASP A 1 130 ? 63.772 26.619 -0.320 1.00 54.41 111 ASP A N 1
ATOM 816 C CA . ASP A 1 130 ? 64.889 27.430 -0.806 1.00 53.61 111 ASP A CA 1
ATOM 817 C C . ASP A 1 130 ? 66.015 27.596 0.213 1.00 52.87 111 ASP A C 1
ATOM 818 O O . ASP A 1 130 ? 67.184 27.632 -0.164 1.00 55.71 111 ASP A O 1
ATOM 823 N N . VAL A 1 131 ? 65.678 27.736 1.491 1.00 51.29 112 VAL A N 1
ATOM 824 C CA . VAL A 1 131 ? 66.711 27.910 2.510 1.00 49.45 112 VAL A CA 1
ATOM 825 C C . VAL A 1 131 ? 67.501 26.608 2.656 1.00 48.96 112 VAL A C 1
ATOM 826 O O . VAL A 1 131 ? 68.746 26.628 2.613 1.00 47.58 112 VAL A O 1
ATOM 830 N N . VAL A 1 132 ? 66.799 25.477 2.750 1.00 46.24 113 VAL A N 1
ATOM 831 C CA . VAL A 1 132 ? 67.508 24.206 2.875 1.00 48.23 113 VAL A CA 1
ATOM 832 C C . VAL A 1 132 ? 68.380 23.924 1.639 1.00 48.14 113 VAL A C 1
ATOM 833 O O . VAL A 1 132 ? 69.488 23.424 1.786 1.00 47.98 113 VAL A O 1
ATOM 837 N N . LYS A 1 133 ? 67.898 24.251 0.438 1.00 48.72 114 LYS A N 1
ATOM 838 C CA . LYS A 1 133 ? 68.723 24.089 -0.762 1.00 48.96 114 LYS A CA 1
ATOM 839 C C . LYS A 1 133 ? 69.940 24.979 -0.642 1.00 46.44 114 LYS A C 1
ATOM 840 O O . LYS A 1 133 ? 71.041 24.542 -0.894 1.00 47.57 114 LYS A O 1
ATOM 844 N N . ALA A 1 134 ? 69.743 26.233 -0.259 1.00 44.76 115 ALA A N 1
ATOM 845 C CA . ALA A 1 134 ? 70.867 27.161 -0.139 1.00 44.16 115 ALA A CA 1
ATOM 846 C C . ALA A 1 134 ? 71.945 26.624 0.810 1.00 45.22 115 ALA A C 1
ATOM 847 O O . ALA A 1 134 ? 73.133 26.882 0.613 1.00 44.46 115 ALA A O 1
ATOM 849 N N . ARG A 1 135 ? 71.521 25.866 1.822 1.00 45.16 116 ARG A N 1
ATOM 850 C CA . ARG A 1 135 ? 72.437 25.286 2.796 1.00 43.67 116 ARG A CA 1
ATOM 851 C C . ARG A 1 135 ? 73.146 24.041 2.329 1.00 43.05 116 ARG A C 1
ATOM 852 O O . ARG A 1 135 ? 73.991 23.512 3.043 1.00 45.25 116 ARG A O 1
ATOM 860 N N . GLY A 1 136 ? 72.826 23.569 1.138 1.00 43.79 117 GLY A N 1
ATOM 861 C CA . GLY A 1 136 ? 73.480 22.391 0.596 1.00 43.90 117 GLY A CA 1
ATOM 862 C C . GLY A 1 136 ? 72.748 21.102 0.920 1.00 46.32 117 GLY A C 1
ATOM 863 O O . GLY A 1 136 ? 73.257 20.036 0.599 1.00 45.93 117 GLY A O 1
ATOM 864 N N . ALA A 1 137 ? 71.553 21.169 1.523 1.00 47.70 118 ALA A N 1
ATOM 865 C CA . ALA A 1 137 ? 70.815 19.942 1.828 1.00 48.49 118 ALA A CA 1
ATOM 866 C C . ALA A 1 137 ? 70.409 19.220 0.543 1.00 50.50 118 ALA A C 1
ATOM 867 O O . ALA A 1 137 ? 70.269 19.843 -0.513 1.00 50.90 118 ALA A O 1
ATOM 869 N N . GLU A 1 138 ? 70.279 17.898 0.630 1.00 52.17 119 GLU A N 1
ATOM 870 C CA . GLU A 1 138 ? 69.889 17.073 -0.514 1.00 53.82 119 GLU A CA 1
ATOM 871 C C . GLU A 1 138 ? 68.484 16.490 -0.365 1.00 55.94 119 GLU A C 1
ATOM 872 O O . GLU A 1 138 ? 67.786 16.257 -1.367 1.00 56.27 119 GLU A O 1
ATOM 874 N N . VAL A 1 139 ? 68.069 16.261 0.877 1.00 56.52 120 VAL A N 1
ATOM 875 C CA . VAL A 1 139 ? 66.787 15.650 1.140 1.00 57.76 120 VAL A CA 1
ATOM 876 C C . VAL A 1 139 ? 66.010 16.413 2.204 1.00 58.32 120 VAL A C 1
ATOM 877 O O . VAL A 1 139 ? 66.559 16.792 3.232 1.00 57.26 120 VAL A O 1
ATOM 881 N N . ILE A 1 140 ? 64.734 16.654 1.926 1.00 59.29 121 ILE A N 1
ATOM 882 C CA . ILE A 1 140 ? 63.840 17.288 2.883 1.00 62.76 121 ILE A CA 1
ATOM 883 C C . ILE A 1 140 ? 62.688 16.291 3.067 1.00 61.69 121 ILE A C 1
ATOM 884 O O . ILE A 1 140 ? 62.161 15.764 2.082 1.00 62.90 121 ILE A O 1
ATOM 889 N N . LEU A 1 141 ? 62.371 15.939 4.311 1.00 60.27 122 LEU A N 1
ATOM 890 C CA . LEU A 1 141 ? 61.272 15.007 4.558 1.00 59.23 122 LEU A CA 1
ATOM 891 C C . LEU A 1 141 ? 60.094 15.563 5.369 1.00 58.61 122 LEU A C 1
ATOM 892 O O . LEU A 1 141 ? 60.142 16.680 5.905 1.00 58.87 122 LEU A O 1
ATOM 897 N N . THR A 1 142 ? 58.989 14.830 5.354 1.00 55.22 123 THR A N 1
ATOM 898 C CA . THR A 1 142 ? 57.792 15.274 6.041 1.00 51.74 123 THR A CA 1
ATOM 899 C C . THR A 1 142 ? 56.814 14.123 6.073 1.00 50.18 123 THR A C 1
ATOM 900 O O . THR A 1 142 ? 57.170 13.007 5.725 1.00 51.08 123 THR A O 1
ATOM 904 N N . ASP A 1 143 ? 55.592 14.379 6.514 1.00 48.29 124 ASP A N 1
ATOM 905 C CA . ASP A 1 143 ? 54.597 13.331 6.587 1.00 48.76 124 ASP A CA 1
ATOM 906 C C . ASP A 1 143 ? 53.196 13.922 6.528 1.00 47.24 124 ASP A C 1
ATOM 907 O O . ASP A 1 143 ? 53.008 15.130 6.723 1.00 46.27 124 ASP A O 1
ATOM 912 N N . THR A 1 144 ? 52.223 13.059 6.250 1.00 45.73 125 THR A N 1
ATOM 913 C CA . THR A 1 144 ? 50.827 13.465 6.119 1.00 44.75 125 THR A CA 1
ATOM 914 C C . THR A 1 144 ? 50.372 14.397 7.235 1.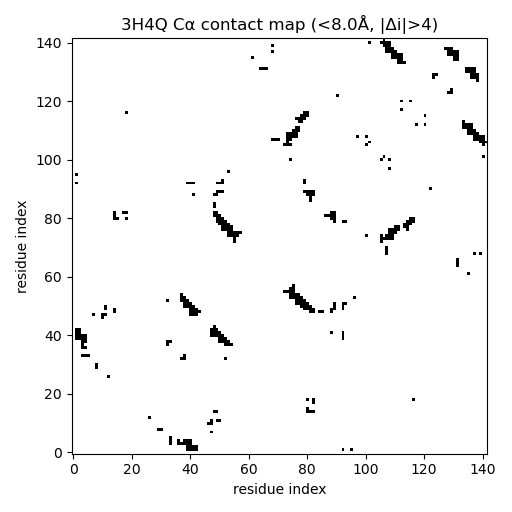00 47.55 125 THR A C 1
ATOM 915 O O . THR A 1 144 ? 49.644 15.369 6.992 1.00 49.07 125 THR A O 1
ATOM 919 N N . PHE A 1 145 ? 50.853 14.131 8.445 1.00 47.54 126 PHE A N 1
ATOM 920 C CA . PHE A 1 145 ? 50.418 14.876 9.609 1.00 47.99 126 PHE A CA 1
ATOM 921 C C . PHE A 1 145 ? 50.936 16.279 9.695 1.00 45.94 126 PHE A C 1
ATOM 922 O O . PHE A 1 145 ? 50.447 17.035 10.509 1.00 46.75 126 PHE A O 1
ATOM 930 N N . ALA A 1 146 ? 51.903 16.646 8.866 1.00 47.06 127 ALA A N 1
ATOM 931 C CA . ALA A 1 146 ? 52.439 18.015 8.869 1.00 46.34 127 ALA A CA 1
ATOM 932 C C . ALA A 1 146 ? 5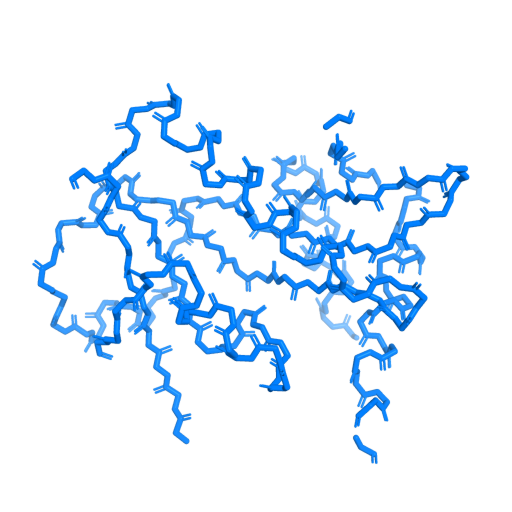1.440 19.022 8.295 1.00 47.39 127 ALA A C 1
ATOM 933 O O . ALA A 1 146 ? 51.508 20.210 8.599 1.00 48.67 127 ALA A O 1
ATOM 935 N N . LEU A 1 147 ? 50.513 18.555 7.458 1.00 47.46 128 LEU A N 1
ATOM 936 C CA . LEU A 1 147 ? 49.585 19.443 6.790 1.00 48.15 128 LEU A CA 1
ATOM 937 C C . LEU A 1 147 ? 48.158 19.153 7.160 1.00 47.12 128 LEU A C 1
ATOM 938 O O . LEU A 1 147 ? 47.847 18.082 7.614 1.00 47.55 128 LEU A O 1
ATOM 943 N N . ASN A 1 148 ? 47.290 20.130 6.976 1.00 48.80 129 ASN A N 1
ATOM 944 C CA . ASN A 1 148 ? 45.870 19.928 7.218 1.00 52.72 129 ASN A CA 1
ATOM 945 C C . ASN A 1 148 ? 45.380 18.991 6.119 1.00 52.80 129 ASN A C 1
ATOM 946 O O . ASN A 1 148 ? 45.969 18.977 5.043 1.00 53.81 129 ASN A O 1
ATOM 951 N N . LYS A 1 149 ? 44.365 18.173 6.387 1.00 54.72 130 LYS A N 1
ATOM 952 C CA . LYS A 1 149 ? 43.861 17.232 5.366 1.00 56.09 130 LYS A CA 1
ATOM 953 C C . LYS A 1 149 ? 43.625 17.916 4.013 1.00 56.36 130 LYS A C 1
ATOM 954 O O . LYS A 1 149 ? 44.202 17.492 3.004 1.00 55.98 130 LYS A O 1
ATOM 957 N N . PRO A 1 150 ? 42.837 19.010 3.997 1.00 56.28 131 PRO A N 1
ATOM 958 C CA . PRO A 1 150 ? 42.563 19.694 2.728 1.00 54.74 131 PRO A CA 1
ATOM 959 C C . PRO A 1 150 ? 43.775 20.336 2.027 1.00 53.08 131 PRO A C 1
ATOM 960 O O . PRO A 1 150 ? 43.667 20.694 0.859 1.00 55.91 131 PRO A O 1
ATOM 964 N N . ALA A 1 151 ? 44.903 20.473 2.709 1.00 49.05 132 ALA A N 1
ATOM 965 C CA . ALA A 1 151 ? 46.120 21.009 2.095 1.00 49.40 132 ALA A CA 1
ATOM 966 C C . ALA A 1 151 ? 47.032 19.897 1.530 1.00 48.03 132 ALA A C 1
ATOM 967 O O . ALA A 1 151 ? 48.138 20.176 1.023 1.00 45.78 132 ALA A O 1
ATOM 969 N N . GLN A 1 152 ? 46.590 18.643 1.614 1.00 47.16 133 GLN A N 1
ATOM 970 C CA . GLN A 1 152 ? 47.432 17.524 1.173 1.00 48.70 133 GLN A CA 1
ATOM 971 C C . GLN A 1 152 ? 47.963 17.661 -0.263 1.00 47.22 133 GLN A C 1
ATOM 972 O O . GLN A 1 152 ? 49.039 17.114 -0.571 1.00 43.13 133 GLN A O 1
ATOM 975 N N . GLY A 1 153 ? 47.225 18.398 -1.114 1.00 45.11 134 GLY A N 1
ATOM 976 C CA . GLY A 1 153 ? 47.658 18.701 -2.474 1.00 42.99 134 GLY A CA 1
ATOM 977 C C . GLY A 1 153 ? 49.052 19.315 -2.552 1.00 42.97 134 GLY A C 1
ATOM 978 O O . GLY A 1 153 ? 49.765 19.104 -3.529 1.00 44.28 134 GLY A O 1
ATOM 979 N N . LEU A 1 154 ? 49.471 20.034 -1.515 1.00 41.92 135 LEU A N 1
ATOM 980 C CA . LEU A 1 154 ? 50.781 20.657 -1.530 1.00 43.94 135 LEU A CA 1
ATOM 981 C C . LEU A 1 154 ? 51.928 19.656 -1.605 1.00 45.85 135 LEU A C 1
ATOM 982 O O . LEU A 1 154 ? 53.015 20.003 -2.086 1.00 47.07 135 LEU A O 1
ATOM 987 N N . PHE A 1 155 ? 51.713 18.431 -1.121 1.00 45.35 136 PHE A N 1
ATOM 988 C CA . PHE A 1 155 ? 52.753 17.404 -1.211 1.00 44.76 136 PHE A CA 1
ATOM 989 C C . PHE A 1 155 ? 53.051 17.185 -2.677 1.00 42.95 136 PHE A C 1
ATOM 990 O O . PHE A 1 155 ? 54.218 17.156 -3.090 1.00 44.14 136 PHE A O 1
ATOM 998 N N . ALA A 1 156 ? 51.983 17.054 -3.451 1.00 39.43 137 ALA A N 1
ATOM 999 C CA . ALA A 1 156 ? 52.078 16.911 -4.882 1.00 41.20 137 ALA A CA 1
ATOM 1000 C C . ALA A 1 156 ? 52.728 18.169 -5.479 1.00 43.99 137 ALA A C 1
ATOM 1001 O O . ALA A 1 156 ? 53.739 18.069 -6.169 1.00 42.39 137 ALA A O 1
ATOM 1003 N N . LYS A 1 157 ? 52.180 19.346 -5.160 1.00 47.37 138 LYS A N 1
ATOM 1004 C CA . LYS A 1 157 ? 52.668 20.598 -5.731 1.00 48.34 138 LYS A CA 1
ATOM 1005 C C . LYS A 1 157 ? 54.164 20.687 -5.625 1.00 47.26 138 LYS A C 1
ATOM 1006 O O . LYS A 1 157 ? 54.815 21.054 -6.587 1.00 45.87 138 LYS A O 1
ATOM 1010 N N . PHE A 1 158 ? 54.715 20.306 -4.478 1.00 48.34 139 PHE A N 1
ATOM 1011 C CA . PHE A 1 158 ? 56.155 20.435 -4.263 1.00 48.30 139 PHE A CA 1
ATOM 1012 C C . PHE A 1 158 ? 57.014 19.225 -4.589 1.00 47.73 139 PHE A C 1
ATOM 1013 O O . PHE A 1 158 ? 58.191 19.187 -4.234 1.00 47.79 139 PHE A O 1
ATOM 1021 N N . GLY A 1 159 ? 56.444 18.256 -5.296 1.00 45.66 140 GLY A N 1
ATOM 1022 C CA . GLY A 1 159 ? 57.201 17.112 -5.730 1.00 45.60 140 GLY A CA 1
ATOM 1023 C C . GLY A 1 159 ? 57.699 16.141 -4.677 1.00 47.02 140 GLY A C 1
ATOM 1024 O O . GLY A 1 159 ? 58.765 15.541 -4.863 1.00 47.85 140 GLY A O 1
ATOM 1025 N N . PHE A 1 160 ? 56.949 15.963 -3.584 1.00 47.19 141 PHE A N 1
ATOM 1026 C CA . PHE A 1 160 ? 57.318 14.947 -2.587 1.00 46.72 141 PHE A CA 1
ATOM 1027 C C . PHE A 1 160 ? 56.843 13.592 -3.035 1.00 48.80 141 PHE A C 1
ATOM 1028 O O . PHE A 1 160 ? 55.859 13.477 -3.783 1.00 48.29 141 PHE A O 1
ATOM 1036 N N . HIS A 1 161 ? 57.547 12.565 -2.569 1.00 50.55 142 HIS A N 1
ATOM 1037 C CA . HIS A 1 161 ? 57.245 11.177 -2.916 1.00 50.53 142 HIS A CA 1
ATOM 1038 C C . HIS A 1 161 ? 56.915 10.411 -1.652 1.00 51.22 142 HIS A C 1
ATOM 1039 O O . HIS A 1 161 ? 57.596 10.573 -0.648 1.00 51.07 142 HIS A O 1
ATOM 1046 N N . LYS A 1 162 ? 55.855 9.612 -1.700 1.00 53.09 143 LYS A N 1
ATOM 1047 C CA . LYS A 1 162 ? 55.436 8.782 -0.575 1.00 55.70 143 LYS A CA 1
ATOM 1048 C C . LYS A 1 162 ? 56.390 7.629 -0.327 1.00 58.56 143 LYS A C 1
ATOM 1049 O O . LYS A 1 162 ? 57.075 7.181 -1.244 1.00 59.79 143 LYS A O 1
ATOM 1055 N N . VAL A 1 163 ? 56.387 7.123 0.905 1.00 60.75 144 VAL A N 1
ATOM 1056 C CA . VAL A 1 163 ? 57.180 5.945 1.284 1.00 61.89 144 VAL A CA 1
ATOM 1057 C C . VAL A 1 163 ? 56.375 5.089 2.256 1.00 62.64 144 VAL A C 1
ATOM 1058 O O . VAL A 1 163 ? 55.513 5.609 2.973 1.00 63.76 144 VAL A O 1
ATOM 1062 N N . PRO A 1 178 ? 44.888 6.213 6.665 1.00 61.29 159 PRO A N 1
ATOM 1063 C CA . PRO A 1 178 ? 46.029 6.095 5.771 1.00 59.77 159 PRO A CA 1
ATOM 1064 C C . PRO A 1 178 ? 46.916 7.312 5.886 1.00 56.83 159 PRO A C 1
ATOM 1065 O O . PRO A 1 178 ? 46.47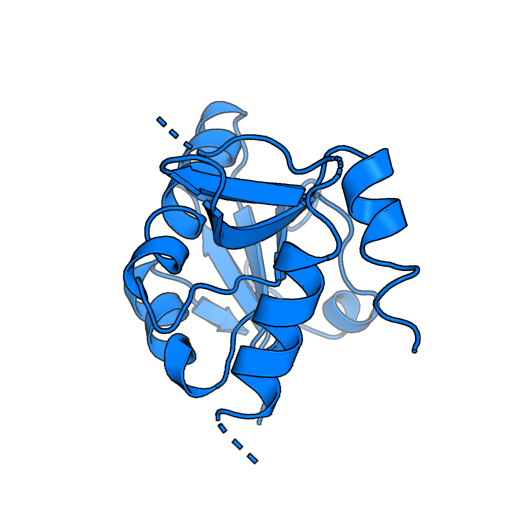6 8.419 5.591 1.00 56.56 159 PRO A O 1
ATOM 1069 N N . PHE A 1 179 ? 48.152 7.101 6.318 1.00 54.26 160 PHE A N 1
ATOM 1070 C CA . PHE A 1 179 ? 49.116 8.177 6.491 1.00 51.74 160 PHE A CA 1
ATOM 1071 C C . PHE A 1 179 ? 50.390 7.790 5.768 1.00 47.59 160 PHE A C 1
ATOM 1072 O O . PHE A 1 179 ? 50.685 6.612 5.601 1.00 44.16 160 PHE A O 1
ATOM 1080 N N . TYR A 1 180 ? 51.149 8.789 5.340 1.00 44.90 161 TYR A N 1
ATOM 1081 C CA . TYR A 1 180 ? 52.367 8.531 4.600 1.00 43.29 161 TYR A CA 1
ATOM 1082 C C . TYR A 1 180 ? 53.488 9.432 5.063 1.00 42.91 161 TYR A C 1
ATOM 1083 O O . TYR A 1 180 ? 53.265 10.524 5.594 1.00 44.16 161 TYR A O 1
ATOM 1092 N N . ALA A 1 181 ? 54.701 8.948 4.844 1.00 43.13 162 ALA A N 1
ATOM 1093 C CA . ALA A 1 181 ? 55.898 9.713 5.076 1.00 43.25 162 ALA A CA 1
ATOM 1094 C C . ALA A 1 181 ? 56.283 10.099 3.674 1.00 43.31 162 ALA A C 1
ATOM 1095 O O . ALA A 1 181 ? 56.010 9.358 2.729 1.00 41.85 162 ALA A O 1
ATOM 1097 N N . TYR A 1 182 ? 56.911 11.256 3.542 1.00 45.25 163 TYR A N 1
ATOM 1098 C CA . TYR A 1 182 ? 57.325 11.768 2.253 1.00 45.80 163 TYR A CA 1
ATOM 1099 C C . TYR A 1 182 ? 58.774 12.243 2.266 1.00 46.99 163 TYR A C 1
ATOM 1100 O O . TYR A 1 182 ? 59.295 12.672 3.308 1.00 44.27 163 TYR A O 1
ATOM 1109 N N . TYR A 1 183 ? 59.408 12.191 1.096 1.00 47.97 164 TYR A N 1
ATOM 1110 C CA . TYR A 1 183 ? 60.731 12.761 0.928 1.00 49.23 164 TYR A CA 1
ATOM 1111 C C . TYR A 1 183 ? 60.756 13.539 -0.367 1.00 49.72 164 TYR A C 1
ATOM 1112 O O . TYR A 1 183 ? 59.969 13.292 -1.275 1.00 50.33 164 TYR A O 1
ATOM 1121 N N . LYS A 1 184 ? 61.676 14.487 -0.432 1.00 53.51 165 LYS A N 1
ATOM 1122 C CA . LYS A 1 184 ? 61.930 15.258 -1.637 1.00 55.92 165 LYS A CA 1
ATOM 1123 C C . LYS A 1 184 ? 63.433 15.293 -1.834 1.00 57.23 165 LYS A C 1
ATOM 1124 O O . LYS A 1 184 ? 64.169 15.655 -0.912 1.00 58.25 165 LYS A O 1
ATOM 1130 N N . ASN A 1 185 ? 63.877 14.890 -3.022 1.00 59.01 166 ASN A N 1
ATOM 1131 C CA . ASN A 1 185 ? 65.278 14.950 -3.391 1.00 59.59 166 ASN A CA 1
ATOM 1132 C C . ASN A 1 185 ? 65.475 16.339 -3.981 1.00 60.36 166 ASN A C 1
ATOM 1133 O O . ASN A 1 185 ? 64.892 16.664 -5.018 1.00 59.07 166 ASN A O 1
ATOM 1138 N N . LEU A 1 186 ? 66.290 17.160 -3.320 1.00 61.55 167 LEU A N 1
ATOM 1139 C CA . LEU A 1 186 ? 66.560 18.523 -3.778 1.00 63.05 167 LEU A CA 1
ATOM 1140 C C . LEU A 1 186 ? 67.632 18.611 -4.891 1.00 63.99 167 LEU A C 1
ATOM 1141 O O . LEU A 1 186 ? 68.320 19.620 -4.994 1.00 65.25 167 LEU A O 1
ATOM 1146 N N . LYS A 1 187 ? 67.768 17.583 -5.731 1.00 64.72 168 LYS A N 1
ATOM 1147 C CA . LYS A 1 187 ? 68.768 17.605 -6.799 1.00 66.94 168 LYS A CA 1
ATOM 1148 C C . LYS A 1 187 ? 68.393 16.664 -7.940 1.00 66.61 168 LYS A C 1
ATOM 1149 O O . LYS A 1 187 ? 67.267 16.705 -8.435 1.00 67.08 168 LYS A O 1
#